Protein AF-A0A091ST34-F1 (afdb_monomer)

Foldseek 3Di:
DDPVVVVLLQVLLQVLCVVVVHDGDDDDPVQVVLLVVVVVVCVVVVDFDDDDPVSCVQEAEDDDDDDDPDPPCPSVVSNVSSVVVSVVVVVDDDHHDYD

Radius of gyration: 13.73 Å; Cα contacts (8 Å, |Δi|>4): 63; chains: 1; bounding box: 26×27×36 Å

Structure (mmCIF, N/CA/C/O backbone):
data_AF-A0A091ST34-F1
#
_entry.id   AF-A0A091ST34-F1
#
loop_
_atom_site.group_PDB
_atom_site.id
_atom_site.type_symbol
_atom_site.label_atom_id
_atom_site.label_alt_id
_atom_site.label_comp_id
_atom_site.label_asym_id
_atom_site.label_entity_id
_atom_site.label_seq_id
_atom_site.pdbx_PDB_ins_code
_atom_site.Cartn_x
_atom_site.Cartn_y
_atom_site.Cartn_z
_atom_site.occupancy
_atom_site.B_iso_or_equiv
_atom_site.auth_seq_id
_atom_site.auth_comp_id
_atom_site.auth_asym_id
_atom_site.auth_atom_id
_atom_site.pdbx_PDB_model_num
ATOM 1 N N . ALA A 1 1 ? -3.988 2.425 -6.951 1.00 61.09 1 ALA A N 1
ATOM 2 C CA . ALA A 1 1 ? -4.605 1.092 -7.009 1.00 61.09 1 ALA A CA 1
ATOM 3 C C . ALA A 1 1 ? -6.077 1.252 -7.347 1.00 61.09 1 ALA A C 1
ATOM 5 O O . ALA A 1 1 ? -6.652 2.283 -6.997 1.00 61.09 1 ALA A O 1
ATOM 6 N N . SER A 1 2 ? -6.691 0.273 -8.015 1.00 79.19 2 SER A N 1
ATOM 7 C CA . SER A 1 2 ? -8.146 0.292 -8.190 1.00 79.19 2 SER A CA 1
ATOM 8 C C . SER A 1 2 ? -8.837 0.178 -6.825 1.00 79.19 2 SER A C 1
ATOM 10 O O . SER A 1 2 ? -8.281 -0.383 -5.876 1.00 79.19 2 SER A O 1
ATOM 12 N N . LYS A 1 3 ? -10.050 0.728 -6.712 1.00 80.06 3 LYS A N 1
ATOM 13 C CA . LYS A 1 3 ? -10.857 0.635 -5.486 1.00 80.06 3 LYS A CA 1
ATOM 14 C C . LYS A 1 3 ? -11.072 -0.828 -5.072 1.00 80.06 3 LYS A C 1
ATOM 16 O O . LYS A 1 3 ? -10.843 -1.164 -3.917 1.00 80.06 3 LYS A O 1
ATOM 21 N N . GLN A 1 4 ? -11.407 -1.676 -6.044 1.00 84.31 4 GLN A N 1
ATOM 22 C CA . GLN A 1 4 ? -11.629 -3.109 -5.857 1.00 84.31 4 GLN A CA 1
ATOM 23 C C . GLN A 1 4 ? -10.401 -3.816 -5.262 1.00 84.31 4 GLN A C 1
ATOM 25 O O . GLN A 1 4 ? -10.515 -4.521 -4.266 1.00 84.31 4 GLN A O 1
ATOM 30 N N . PHE A 1 5 ? -9.209 -3.562 -5.814 1.00 79.50 5 PHE A N 1
ATOM 31 C CA . PHE A 1 5 ? -7.971 -4.167 -5.319 1.00 79.50 5 PHE A CA 1
ATOM 32 C C . PHE A 1 5 ? -7.682 -3.776 -3.863 1.00 79.50 5 PHE A C 1
ATOM 34 O O . PHE A 1 5 ? -7.320 -4.618 -3.045 1.00 79.50 5 PHE A O 1
ATOM 41 N N . ALA A 1 6 ? -7.876 -2.500 -3.513 1.00 82.06 6 ALA A N 1
ATOM 42 C CA . ALA A 1 6 ? -7.661 -2.032 -2.146 1.00 82.06 6 ALA A CA 1
ATOM 43 C C . ALA A 1 6 ? -8.642 -2.678 -1.147 1.00 82.06 6 ALA A C 1
ATOM 45 O O . ALA A 1 6 ? -8.261 -2.987 -0.019 1.00 82.06 6 ALA A O 1
ATOM 46 N N . GLU A 1 7 ? -9.894 -2.892 -1.553 1.00 86.00 7 GLU A N 1
ATOM 47 C CA . GLU A 1 7 ? -10.921 -3.539 -0.728 1.00 86.00 7 GLU A CA 1
ATOM 48 C C . GLU A 1 7 ? -10.635 -5.033 -0.514 1.00 86.00 7 GLU A C 1
ATOM 50 O O . GLU A 1 7 ? -10.756 -5.517 0.612 1.00 86.00 7 GLU A O 1
ATOM 55 N N . GLU A 1 8 ? -10.182 -5.750 -1.545 1.00 81.69 8 GLU A N 1
ATOM 56 C CA . GLU A 1 8 ? -9.782 -7.163 -1.450 1.00 81.69 8 GLU A CA 1
ATOM 57 C C . GLU A 1 8 ? -8.590 -7.361 -0.510 1.00 81.69 8 GLU A C 1
ATOM 59 O O . GLU A 1 8 ? -8.630 -8.210 0.386 1.00 81.69 8 GLU A O 1
ATOM 64 N N . VAL A 1 9 ? -7.559 -6.526 -0.662 1.00 81.00 9 VAL A N 1
ATOM 65 C CA . VAL A 1 9 ? -6.385 -6.524 0.217 1.00 81.00 9 VAL A CA 1
ATOM 66 C C . VAL A 1 9 ? -6.790 -6.221 1.660 1.00 81.00 9 VAL A C 1
ATOM 68 O O . VAL A 1 9 ? -6.357 -6.925 2.575 1.00 81.00 9 VAL A O 1
ATOM 71 N N . LEU A 1 10 ? -7.647 -5.218 1.888 1.00 84.19 10 LEU A N 1
ATOM 72 C CA . LEU A 1 10 ? -8.129 -4.888 3.232 1.00 84.19 10 LEU A CA 1
ATOM 73 C C . LEU A 1 10 ? -8.915 -6.050 3.849 1.00 84.19 10 LEU A C 1
ATOM 75 O O . LEU A 1 10 ? -8.720 -6.369 5.025 1.00 84.19 10 LEU A O 1
ATOM 79 N N . LYS A 1 11 ? -9.805 -6.676 3.072 1.00 85.31 11 LYS A N 1
ATOM 80 C CA . LYS A 1 11 ? -10.626 -7.796 3.537 1.00 85.31 11 LYS A CA 1
ATOM 81 C C . LYS A 1 11 ? -9.747 -8.951 4.008 1.00 85.31 11 LYS A C 1
ATOM 83 O O . LYS A 1 11 ? -9.918 -9.413 5.131 1.00 85.31 11 LYS A O 1
ATOM 88 N N . ALA A 1 12 ? -8.784 -9.369 3.194 1.00 81.12 12 ALA A N 1
ATOM 89 C CA . ALA A 1 12 ? -7.882 -10.465 3.533 1.00 81.12 12 ALA A CA 1
ATOM 90 C C . ALA A 1 12 ? -7.031 -10.169 4.784 1.00 81.12 12 ALA A C 1
ATOM 92 O O . ALA A 1 12 ? -6.909 -11.029 5.658 1.00 81.12 12 ALA A O 1
ATOM 93 N N . HIS A 1 13 ? -6.529 -8.936 4.943 1.00 79.94 13 HIS A N 1
ATOM 94 C CA . HIS A 1 13 ? -5.851 -8.536 6.182 1.00 79.94 13 HIS A CA 1
ATOM 95 C C . HIS A 1 13 ? -6.772 -8.627 7.398 1.00 79.94 13 HIS A C 1
ATOM 97 O O . HIS A 1 13 ? -6.378 -9.151 8.439 1.00 79.94 13 HIS A O 1
ATOM 103 N N . ASN A 1 14 ? -7.998 -8.118 7.285 1.00 86.31 14 ASN A N 1
ATOM 104 C CA . ASN A 1 14 ? -8.948 -8.113 8.392 1.00 86.31 14 ASN A CA 1
ATOM 105 C C . ASN A 1 14 ? -9.432 -9.521 8.757 1.00 86.31 14 ASN A C 1
ATOM 107 O O . ASN A 1 14 ? -9.600 -9.803 9.944 1.00 86.31 14 ASN A O 1
ATOM 111 N N . ASP A 1 15 ? -9.578 -10.417 7.780 1.00 86.25 15 ASP A N 1
ATOM 112 C CA . ASP A 1 15 ? -9.890 -11.829 8.015 1.00 86.25 15 ASP A CA 1
ATOM 113 C C . ASP A 1 15 ? -8.790 -12.503 8.853 1.00 86.25 15 ASP A C 1
ATOM 115 O O . ASP A 1 15 ? -9.090 -13.246 9.788 1.00 86.25 15 ASP A O 1
ATOM 119 N N . TYR A 1 16 ? -7.517 -12.202 8.585 1.00 80.94 16 TYR A N 1
ATOM 120 C CA . TYR A 1 16 ? -6.399 -12.713 9.381 1.00 80.94 16 TYR A CA 1
ATOM 121 C C . TYR A 1 16 ? -6.296 -12.044 10.755 1.00 80.94 16 TYR A C 1
ATOM 123 O O . TYR A 1 16 ? -6.196 -12.725 11.771 1.00 80.94 16 TYR A O 1
ATOM 131 N N . ARG A 1 17 ? -6.407 -10.714 10.828 1.00 86.19 17 ARG A N 1
ATOM 132 C CA . ARG A 1 17 ? -6.397 -9.962 12.097 1.00 86.19 17 ARG A CA 1
ATOM 133 C C . ARG A 1 17 ? -7.483 -10.438 13.059 1.00 86.19 17 ARG A C 1
ATOM 135 O O . ARG A 1 17 ? -7.223 -10.568 14.252 1.00 86.19 17 ARG A O 1
ATOM 142 N N . LYS A 1 18 ? -8.658 -10.795 12.528 1.00 88.31 18 LYS A N 1
ATOM 143 C CA . LYS A 1 18 ? -9.746 -11.418 13.287 1.00 88.31 18 LYS A CA 1
ATOM 144 C C . LYS A 1 18 ? -9.334 -12.763 13.895 1.00 88.31 18 LYS A C 1
ATOM 146 O O . LYS A 1 18 ? -9.642 -12.994 15.059 1.00 88.31 18 LYS A O 1
ATOM 151 N N . LYS A 1 19 ? -8.622 -13.626 13.155 1.00 87.75 19 LYS A N 1
ATOM 152 C CA . LYS A 1 19 ? -8.108 -14.913 13.676 1.00 87.75 19 LYS A CA 1
ATOM 153 C C . LYS A 1 19 ? -7.128 -14.721 14.838 1.00 87.75 19 LYS A C 1
ATOM 155 O O . LYS A 1 19 ? -7.114 -15.536 15.749 1.00 87.75 19 LYS A O 1
ATOM 160 N N . HIS A 1 20 ? -6.356 -13.635 14.818 1.00 85.81 20 HIS A N 1
ATOM 161 C CA . HIS A 1 20 ? -5.387 -13.286 15.863 1.00 85.81 20 HIS A CA 1
ATOM 162 C C . HIS A 1 20 ? -5.952 -12.372 16.966 1.00 85.81 20 HIS A C 1
ATOM 164 O O . HIS A 1 20 ? -5.205 -11.940 17.838 1.00 85.81 20 HIS A O 1
ATOM 170 N N . GLY A 1 21 ? -7.251 -12.053 16.942 1.00 88.75 21 GLY A N 1
ATOM 171 C CA . GLY A 1 21 ? -7.899 -11.252 17.986 1.00 88.75 21 GLY A CA 1
ATOM 172 C C . GLY A 1 21 ? -7.484 -9.776 18.034 1.00 88.75 21 GLY A C 1
ATOM 173 O O . GLY A 1 21 ? -7.687 -9.130 19.058 1.00 88.75 21 GLY A O 1
ATOM 174 N N . VAL A 1 22 ? -6.920 -9.220 16.954 1.00 89.88 22 VAL A N 1
ATOM 175 C CA . VAL A 1 22 ? -6.486 -7.811 16.903 1.00 89.88 22 VAL A CA 1
ATOM 176 C C . VAL A 1 22 ? -7.484 -6.923 16.133 1.00 89.88 22 VAL A C 1
ATOM 178 O O . VAL A 1 22 ? -8.172 -7.413 15.232 1.00 89.88 22 VAL A O 1
ATOM 181 N N . PRO A 1 23 ? -7.579 -5.607 16.431 1.00 90.94 23 PRO A N 1
ATOM 182 C CA . PRO A 1 23 ? -8.577 -4.719 15.820 1.00 90.94 23 PRO A CA 1
ATOM 183 C C . PRO A 1 23 ? -8.471 -4.631 14.289 1.00 90.94 23 PRO A C 1
ATOM 185 O O . PRO A 1 23 ? -7.355 -4.660 13.773 1.00 90.94 23 PRO A O 1
ATOM 188 N N . PRO A 1 24 ? -9.571 -4.459 13.536 1.00 89.56 24 PRO A N 1
ATOM 189 C CA . PRO A 1 24 ? -9.518 -4.351 12.078 1.00 89.56 24 PRO A CA 1
ATOM 190 C C . PRO A 1 24 ? -8.866 -3.040 11.610 1.00 89.56 24 PRO A C 1
ATOM 192 O O . PRO A 1 24 ? -8.957 -2.001 12.264 1.00 89.56 24 PRO A O 1
ATOM 195 N N . LEU A 1 25 ? -8.244 -3.083 10.434 1.00 88.56 25 LEU A N 1
ATOM 196 C CA . LEU A 1 25 ? -7.723 -1.922 9.718 1.00 88.56 25 LEU A CA 1
ATOM 197 C C . LEU A 1 25 ? -8.827 -1.229 8.908 1.00 88.56 25 LEU A C 1
ATOM 199 O O . LEU A 1 25 ? -9.882 -1.804 8.620 1.00 88.56 25 LEU A O 1
ATOM 203 N N . LYS A 1 26 ? -8.548 0.009 8.489 1.00 91.06 26 LYS A N 1
ATOM 204 C CA . LYS A 1 26 ? -9.376 0.808 7.575 1.00 91.06 26 LYS A CA 1
ATOM 205 C C . LYS A 1 26 ? -8.498 1.385 6.468 1.00 91.06 26 LYS A C 1
ATOM 207 O O . LYS A 1 26 ? -7.350 1.741 6.719 1.00 91.06 26 LYS A O 1
ATOM 212 N N . LEU A 1 27 ? -9.049 1.523 5.261 1.00 87.88 27 LEU A N 1
ATOM 213 C CA . LEU A 1 27 ? -8.339 2.181 4.163 1.00 87.88 27 LEU A CA 1
ATOM 214 C C . LEU A 1 27 ? -8.068 3.654 4.487 1.00 87.88 27 LEU A C 1
ATOM 216 O O . LEU A 1 27 ? -8.944 4.372 4.972 1.00 87.88 27 LEU A O 1
ATOM 220 N N . CYS A 1 28 ? -6.874 4.124 4.126 1.00 88.81 28 CYS A N 1
ATOM 221 C CA . CYS A 1 28 ? -6.492 5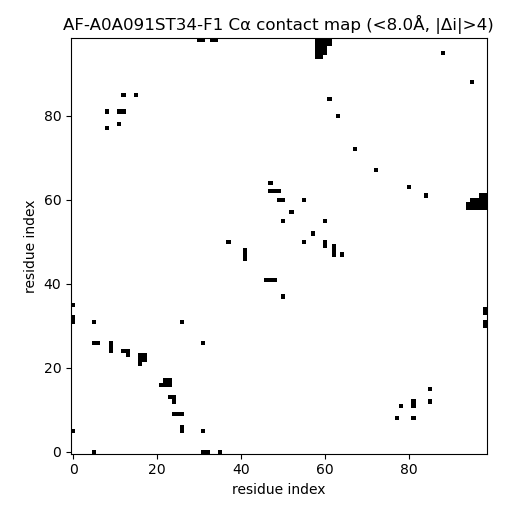.527 4.217 1.00 88.81 28 CYS A CA 1
ATOM 222 C C . CYS A 1 28 ? -6.131 6.055 2.828 1.00 88.81 28 CYS A C 1
ATOM 224 O O . CYS A 1 28 ? -5.146 5.636 2.225 1.00 88.81 28 CYS A O 1
ATOM 226 N N . LYS A 1 29 ? -6.894 7.035 2.328 1.00 87.94 29 LYS A N 1
ATOM 227 C CA . LYS A 1 29 ? -6.688 7.606 0.982 1.00 87.94 29 LYS A CA 1
ATOM 228 C C . LYS A 1 29 ? -5.267 8.147 0.772 1.00 87.94 29 LYS A C 1
ATOM 230 O O . LYS A 1 29 ? -4.737 8.044 -0.331 1.00 87.94 29 LYS A O 1
ATOM 235 N N . LYS A 1 30 ? -4.653 8.719 1.816 1.00 87.12 30 LYS A N 1
ATOM 236 C CA . LYS A 1 30 ? -3.278 9.241 1.765 1.00 87.12 30 LYS A CA 1
ATOM 237 C C . LYS A 1 30 ? -2.254 8.113 1.610 1.00 87.12 30 LYS A C 1
ATOM 239 O O . LYS A 1 30 ? -1.336 8.249 0.807 1.00 87.12 30 LYS A O 1
ATOM 244 N N . LEU A 1 31 ? -2.434 7.008 2.336 1.00 85.31 31 LEU A N 1
ATOM 245 C CA . LEU A 1 31 ? -1.543 5.849 2.254 1.00 85.31 31 LEU A CA 1
ATOM 246 C C . LEU A 1 31 ? -1.689 5.138 0.911 1.00 85.31 31 LEU A C 1
ATOM 248 O O . LEU A 1 31 ? -0.688 4.971 0.229 1.00 85.31 31 LEU A O 1
ATOM 252 N N . ASN A 1 32 ? -2.920 4.883 0.458 1.00 85.88 32 ASN A N 1
ATOM 253 C CA . ASN A 1 32 ? -3.174 4.249 -0.840 1.00 85.88 32 ASN A CA 1
ATOM 254 C C . ASN A 1 32 ? -2.552 5.029 -2.009 1.00 85.88 32 ASN A C 1
ATOM 256 O O . ASN A 1 32 ? -2.057 4.432 -2.963 1.00 85.88 32 ASN A O 1
ATOM 260 N N . ARG A 1 33 ? -2.594 6.369 -1.958 1.00 87.50 33 ARG A N 1
ATOM 261 C CA . ARG A 1 33 ? -1.983 7.218 -2.989 1.00 87.50 33 ARG A CA 1
ATOM 262 C C . ARG A 1 33 ? -0.469 7.053 -3.011 1.00 87.50 33 ARG A C 1
ATOM 264 O O . ARG A 1 33 ? 0.105 6.880 -4.077 1.00 87.50 33 ARG A O 1
ATOM 271 N N . GLY A 1 34 ? 0.162 7.105 -1.844 1.00 87.56 34 GLY A N 1
ATOM 272 C CA . GLY A 1 34 ? 1.608 6.988 -1.764 1.00 87.56 34 GLY A CA 1
ATOM 273 C C . GLY A 1 34 ? 2.128 5.576 -2.031 1.00 87.56 34 GLY A C 1
ATOM 274 O O . GLY A 1 34 ? 3.175 5.441 -2.648 1.00 87.56 34 GLY A O 1
ATOM 275 N N . ALA A 1 35 ? 1.383 4.542 -1.639 1.00 86.19 35 ALA A N 1
ATOM 276 C CA . ALA A 1 35 ? 1.673 3.157 -1.998 1.00 86.19 35 ALA A CA 1
ATOM 277 C C . ALA A 1 35 ? 1.629 2.954 -3.517 1.00 86.19 35 ALA A C 1
ATOM 279 O O . ALA A 1 35 ? 2.535 2.361 -4.091 1.00 86.19 35 ALA A O 1
ATOM 280 N N . GLN A 1 36 ? 0.616 3.522 -4.187 1.00 87.12 36 GLN A N 1
ATOM 281 C CA . GLN A 1 36 ? 0.525 3.482 -5.646 1.00 87.12 36 GLN A CA 1
ATOM 282 C C . GLN A 1 36 ? 1.705 4.196 -6.315 1.00 87.12 36 GLN A C 1
ATOM 284 O O . GLN A 1 36 ? 2.329 3.622 -7.199 1.00 87.12 36 GLN A O 1
ATOM 289 N N . GLN A 1 37 ? 2.017 5.420 -5.880 1.00 90.44 37 GLN A N 1
ATOM 290 C CA . GLN A 1 37 ? 3.132 6.193 -6.431 1.00 90.44 37 GLN A CA 1
ATOM 291 C C . GLN A 1 37 ? 4.461 5.443 -6.274 1.00 90.44 37 GLN A C 1
ATOM 293 O O . GLN A 1 37 ? 5.273 5.416 -7.194 1.00 90.44 37 GLN A O 1
ATOM 298 N N . TYR A 1 38 ? 4.671 4.800 -5.124 1.00 89.69 38 TYR A N 1
ATOM 299 C CA . TYR A 1 38 ? 5.895 4.047 -4.890 1.00 89.69 38 TYR A CA 1
ATOM 300 C C . TYR A 1 38 ? 5.944 2.746 -5.699 1.00 89.69 38 TYR A C 1
ATOM 302 O O . TYR A 1 38 ? 6.972 2.425 -6.284 1.00 89.69 38 TYR A O 1
ATOM 310 N N . ALA A 1 39 ? 4.822 2.034 -5.834 1.00 85.75 39 ALA A N 1
ATOM 311 C CA . ALA A 1 39 ? 4.739 0.863 -6.705 1.00 85.75 39 ALA A CA 1
ATOM 312 C C . ALA A 1 39 ? 5.088 1.198 -8.170 1.00 85.75 39 ALA A C 1
ATOM 314 O O . ALA A 1 39 ? 5.753 0.408 -8.837 1.00 85.75 39 ALA A O 1
ATOM 315 N N . GLU A 1 40 ? 4.690 2.374 -8.661 1.00 87.69 40 GLU A N 1
ATOM 316 C CA . GLU A 1 40 ? 5.047 2.874 -9.999 1.00 87.69 40 GLU A CA 1
ATOM 317 C C . GLU A 1 40 ? 6.552 3.185 -10.128 1.00 87.69 40 GLU A C 1
ATOM 319 O O . GLU A 1 40 ? 7.173 2.860 -11.146 1.00 87.69 40 GLU A O 1
ATOM 324 N N . GLU A 1 41 ? 7.172 3.745 -9.086 1.00 89.94 41 GLU A N 1
ATOM 325 C CA . GLU A 1 41 ? 8.624 3.970 -9.027 1.00 89.94 41 GLU A CA 1
ATOM 326 C C . GLU A 1 41 ? 9.402 2.645 -9.051 1.00 89.94 41 GLU A C 1
ATOM 328 O O . GLU A 1 41 ? 10.345 2.479 -9.832 1.00 89.94 41 GLU A O 1
ATOM 333 N N . LEU A 1 42 ? 8.978 1.661 -8.253 1.00 84.81 42 LEU A N 1
ATOM 334 C CA . LEU A 1 42 ? 9.568 0.320 -8.238 1.00 84.81 42 LEU A CA 1
ATOM 335 C C . LEU A 1 42 ? 9.405 -0.364 -9.603 1.00 84.81 42 LEU A C 1
ATOM 337 O O . LEU A 1 42 ? 10.348 -0.975 -10.109 1.00 84.81 42 LEU A O 1
ATOM 341 N N . ALA A 1 43 ? 8.237 -0.222 -10.241 1.00 83.50 43 ALA A N 1
ATOM 342 C CA . ALA A 1 43 ? 7.974 -0.761 -11.577 1.00 83.50 43 ALA A CA 1
ATOM 343 C C . ALA A 1 43 ? 8.918 -0.179 -12.644 1.00 83.50 43 ALA A C 1
ATOM 345 O O . ALA A 1 43 ? 9.354 -0.896 -13.550 1.00 83.50 43 ALA A O 1
ATOM 346 N N . THR A 1 44 ? 9.260 1.104 -12.509 1.00 89.75 44 THR A N 1
ATOM 347 C CA . THR A 1 44 ? 10.168 1.822 -13.414 1.00 89.75 44 THR A CA 1
ATOM 348 C C . THR A 1 44 ? 11.622 1.429 -13.179 1.00 89.75 44 THR A C 1
ATOM 350 O O . THR A 1 44 ? 12.343 1.113 -14.122 1.00 89.75 44 THR A O 1
ATOM 353 N N . THR A 1 45 ? 12.055 1.416 -11.918 1.00 89.00 45 THR A N 1
ATOM 354 C CA . THR A 1 45 ? 13.453 1.152 -11.546 1.00 89.00 45 THR A CA 1
ATOM 355 C C . THR A 1 45 ? 13.822 -0.326 -11.597 1.00 89.00 45 THR A C 1
ATOM 357 O O . THR A 1 45 ? 15.002 -0.646 -11.699 1.00 89.00 45 THR A O 1
ATOM 360 N N . ARG A 1 46 ? 12.833 -1.231 -11.530 1.00 85.69 46 ARG A N 1
ATOM 361 C CA . ARG A 1 46 ? 13.022 -2.690 -11.417 1.00 85.69 46 ARG A CA 1
ATOM 362 C C . ARG A 1 46 ? 13.839 -3.105 -10.190 1.00 85.69 46 ARG A C 1
ATOM 364 O O . ARG A 1 46 ? 14.388 -4.203 -10.154 1.00 85.69 46 ARG A O 1
ATOM 371 N N . VAL A 1 47 ? 13.891 -2.248 -9.173 1.00 82.06 47 VAL A N 1
ATOM 372 C CA . VAL A 1 47 ? 14.579 -2.510 -7.909 1.00 82.06 47 VAL A CA 1
ATOM 373 C C . VAL A 1 47 ? 13.535 -2.610 -6.813 1.00 82.06 47 VAL A C 1
ATOM 375 O O . VAL A 1 47 ? 12.900 -1.615 -6.486 1.00 82.06 47 VAL A O 1
ATOM 378 N N . LEU A 1 48 ? 13.374 -3.795 -6.224 1.00 82.62 48 LEU A N 1
ATOM 379 C CA . LEU A 1 48 ? 12.505 -3.988 -5.066 1.00 82.62 48 LEU A CA 1
ATOM 380 C C . LEU A 1 48 ? 13.265 -3.596 -3.793 1.00 82.62 48 LEU A C 1
ATOM 382 O O . LEU A 1 48 ? 14.080 -4.367 -3.289 1.00 82.62 48 LEU A O 1
ATOM 386 N N . LYS A 1 49 ? 13.023 -2.386 -3.293 1.00 87.31 49 LYS A N 1
ATOM 387 C CA . LYS A 1 49 ? 13.625 -1.869 -2.059 1.00 87.31 49 LYS A CA 1
ATOM 388 C C . LYS A 1 49 ? 12.604 -1.067 -1.271 1.00 87.31 49 LYS A C 1
ATOM 390 O O . LYS A 1 49 ? 11.696 -0.505 -1.871 1.00 87.31 49 LYS A O 1
ATOM 395 N N . HIS A 1 50 ? 12.794 -0.999 0.043 1.00 86.81 50 HIS A N 1
ATOM 396 C CA . HIS A 1 50 ? 11.973 -0.155 0.901 1.00 86.81 50 HIS A CA 1
ATOM 397 C C . HIS A 1 50 ? 12.149 1.332 0.594 1.00 86.81 50 HIS A C 1
ATOM 399 O O . HIS A 1 50 ? 13.248 1.777 0.232 1.00 86.81 50 HIS A O 1
ATOM 405 N N . SER A 1 51 ? 11.069 2.098 0.768 1.00 86.06 51 SER A N 1
ATOM 406 C CA . SER A 1 51 ? 11.142 3.556 0.712 1.00 86.06 51 SER A CA 1
ATOM 407 C C . SER A 1 51 ? 12.008 4.090 1.851 1.00 86.06 51 SER A C 1
ATOM 409 O O . SER A 1 51 ? 12.183 3.449 2.890 1.00 86.06 51 SER A O 1
ATOM 411 N N . SER A 1 52 ? 12.598 5.272 1.656 1.00 85.44 52 SER A N 1
ATOM 412 C CA . SER A 1 52 ? 13.377 5.904 2.720 1.00 85.44 52 SER A CA 1
ATOM 413 C C . SER A 1 52 ? 12.484 6.208 3.925 1.00 85.44 52 SER A C 1
ATOM 415 O O . SER A 1 52 ? 11.309 6.545 3.774 1.00 85.44 52 SER A O 1
ATOM 417 N N . GLU A 1 53 ? 13.048 6.176 5.134 1.00 76.50 53 GLU A N 1
ATOM 418 C CA . GLU A 1 53 ? 12.310 6.509 6.364 1.00 76.50 53 GLU A CA 1
ATOM 419 C C . GLU A 1 53 ? 11.663 7.903 6.301 1.00 76.50 53 GLU A C 1
ATOM 421 O O . GLU A 1 53 ? 10.537 8.114 6.753 1.00 76.50 53 GLU A O 1
ATOM 426 N N . SER A 1 54 ? 12.340 8.854 5.653 1.00 75.31 54 SER A N 1
ATOM 427 C CA . SER A 1 54 ? 11.813 10.198 5.401 1.00 75.31 54 SER A CA 1
ATOM 428 C C . SER A 1 54 ? 10.565 10.208 4.508 1.00 75.31 54 SER A C 1
ATOM 430 O O . SER A 1 54 ? 9.709 11.077 4.668 1.00 75.31 54 SER A O 1
ATOM 432 N N . ALA A 1 55 ? 10.434 9.246 3.591 1.00 74.69 55 ALA A N 1
ATOM 433 C CA . ALA A 1 55 ? 9.308 9.118 2.669 1.00 74.69 55 ALA A CA 1
ATOM 434 C C . ALA A 1 55 ? 8.163 8.260 3.240 1.00 74.69 55 ALA A C 1
ATOM 436 O O . ALA A 1 55 ? 6.998 8.485 2.889 1.00 74.69 55 ALA A O 1
ATOM 437 N N . ASN A 1 56 ? 8.464 7.313 4.140 1.00 69.31 56 ASN A N 1
ATOM 438 C CA . ASN A 1 56 ? 7.463 6.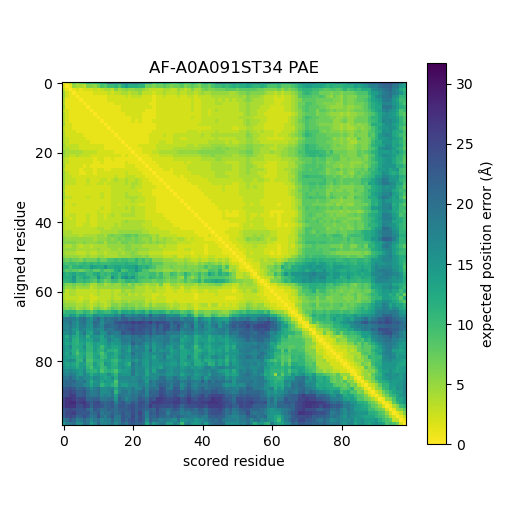432 4.752 1.00 69.31 56 ASN A CA 1
ATOM 439 C C . ASN A 1 56 ? 6.654 7.114 5.871 1.00 69.31 56 ASN A C 1
ATOM 441 O O . ASN A 1 56 ? 5.571 6.646 6.225 1.00 69.31 56 ASN A O 1
ATOM 445 N N . GLY A 1 57 ? 7.137 8.241 6.411 1.00 70.25 57 GLY A N 1
ATOM 446 C CA . GLY A 1 57 ? 6.412 9.051 7.393 1.00 70.25 57 GLY A CA 1
AT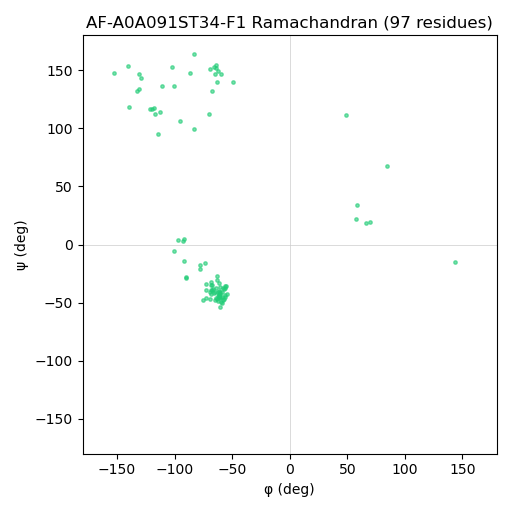OM 447 C C . GLY A 1 57 ? 6.028 8.292 8.668 1.00 70.25 57 GLY A C 1
ATOM 448 O O . GLY A 1 57 ? 4.961 8.563 9.221 1.00 70.25 57 GLY A O 1
ATOM 449 N N . LYS A 1 58 ? 6.865 7.343 9.111 1.00 75.44 58 LYS A N 1
ATOM 450 C CA . LYS A 1 58 ? 6.629 6.405 10.230 1.00 75.44 58 LYS A CA 1
ATOM 451 C C . LYS A 1 58 ? 5.499 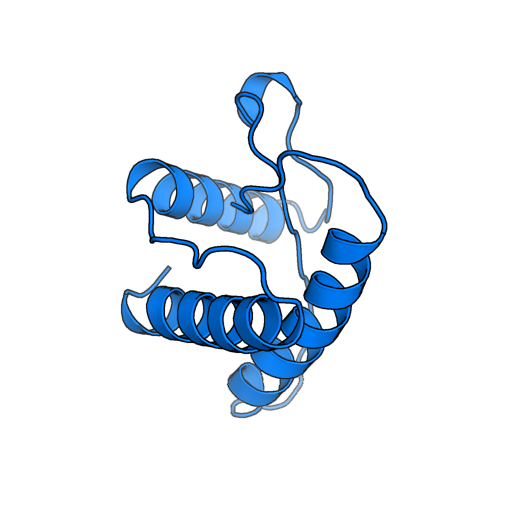5.395 9.998 1.00 75.44 58 LYS A C 1
ATOM 453 O O . LYS A 1 58 ? 4.968 4.833 10.953 1.00 75.44 58 LYS A O 1
ATOM 458 N N . CYS A 1 59 ? 5.099 5.176 8.749 1.00 78.94 59 CYS A N 1
ATOM 459 C CA . CYS A 1 59 ? 4.189 4.089 8.398 1.00 78.94 59 CYS A CA 1
ATOM 460 C C . CYS A 1 59 ? 4.992 2.810 8.142 1.00 78.94 59 CYS A C 1
ATOM 462 O O . CYS A 1 59 ? 6.109 2.871 7.630 1.00 78.94 59 CYS A O 1
ATOM 464 N N . GLY A 1 60 ? 4.399 1.658 8.458 1.00 79.75 60 GLY A N 1
ATOM 465 C CA . GLY A 1 60 ? 4.927 0.377 7.999 1.00 79.75 60 GLY A CA 1
ATOM 466 C C . GLY A 1 60 ? 4.812 0.272 6.477 1.00 79.75 60 GLY A C 1
ATOM 467 O O . GLY A 1 60 ? 3.936 0.880 5.855 1.00 79.75 60 GLY A O 1
ATOM 468 N N . GLU A 1 61 ? 5.693 -0.497 5.852 1.00 82.44 61 GLU A N 1
ATOM 469 C CA . GLU A 1 61 ? 5.67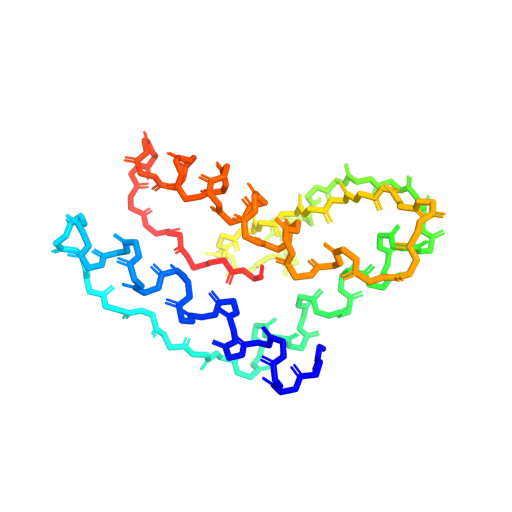1 -0.679 4.405 1.00 82.44 61 GLU A CA 1
ATOM 470 C C . GLU A 1 61 ? 5.794 -2.144 4.041 1.00 82.44 61 GLU A C 1
ATOM 472 O O . GLU A 1 61 ? 6.699 -2.836 4.511 1.00 82.44 61 GLU A O 1
ATOM 477 N N . ASN A 1 62 ? 4.903 -2.568 3.142 1.00 84.38 62 ASN A N 1
ATOM 478 C CA . ASN A 1 62 ? 4.861 -3.922 2.652 1.00 84.38 62 ASN A CA 1
ATOM 479 C C . ASN A 1 62 ? 5.035 -3.965 1.114 1.00 84.38 62 ASN A C 1
ATOM 481 O O . ASN A 1 62 ? 4.198 -3.443 0.387 1.00 84.38 62 ASN A O 1
ATOM 485 N N . LEU A 1 63 ? 6.107 -4.585 0.594 1.00 82.50 63 LEU A N 1
ATOM 486 C CA . LEU A 1 63 ? 6.469 -4.621 -0.833 1.00 82.50 63 LEU A CA 1
ATOM 487 C C . LEU A 1 63 ? 6.461 -6.015 -1.469 1.00 82.50 63 LEU A C 1
ATOM 489 O O . LEU A 1 63 ? 7.348 -6.834 -1.238 1.00 82.50 63 LEU A O 1
ATOM 493 N N . ALA A 1 64 ? 5.530 -6.263 -2.381 1.00 78.56 64 ALA A N 1
ATOM 494 C CA . ALA A 1 64 ? 5.488 -7.507 -3.137 1.00 78.56 64 ALA A CA 1
ATOM 495 C C . ALA A 1 64 ? 5.835 -7.289 -4.611 1.00 78.56 64 ALA A C 1
ATOM 497 O O . ALA A 1 64 ? 5.321 -6.374 -5.250 1.00 78.56 64 ALA A O 1
ATOM 498 N N . TRP A 1 65 ? 6.653 -8.183 -5.163 1.00 76.31 65 TRP A N 1
ATOM 499 C CA . TRP A 1 65 ? 6.890 -8.289 -6.597 1.00 7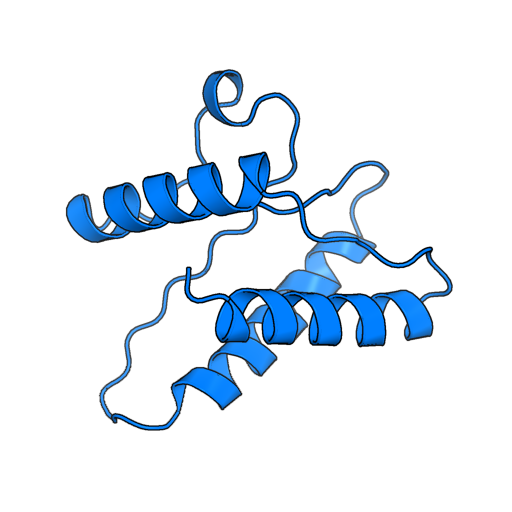6.31 65 TRP A CA 1
ATOM 500 C C . TRP A 1 65 ? 6.695 -9.728 -7.034 1.00 76.31 65 TRP A C 1
ATOM 502 O O . TRP A 1 65 ? 7.074 -10.661 -6.325 1.00 76.31 65 TRP A O 1
ATOM 512 N N . ALA A 1 66 ? 6.147 -9.910 -8.225 1.00 73.19 66 ALA A N 1
ATOM 513 C CA . ALA A 1 66 ? 6.043 -11.219 -8.829 1.00 73.19 66 ALA A CA 1
ATOM 514 C C . ALA A 1 66 ? 6.030 -11.113 -10.353 1.00 73.19 66 ALA A C 1
ATOM 516 O O . ALA A 1 66 ? 5.534 -10.139 -10.921 1.00 73.19 66 ALA A O 1
ATOM 517 N N . SER A 1 67 ? 6.586 -12.126 -11.006 1.00 69.19 67 SER A N 1
ATOM 518 C CA . SER A 1 67 ? 6.473 -12.342 -12.444 1.00 69.19 67 SER A CA 1
ATOM 519 C C . SER A 1 67 ? 5.409 -13.404 -12.705 1.00 69.19 67 SER A C 1
ATOM 521 O O . SER A 1 67 ? 5.356 -14.426 -12.020 1.00 69.19 67 SER A O 1
ATOM 523 N N . TYR A 1 68 ? 4.556 -13.168 -13.700 1.00 63.81 68 TYR A N 1
ATOM 524 C CA . TYR A 1 68 ? 3.548 -14.135 -14.125 1.00 63.81 68 TYR A CA 1
ATOM 525 C C . TYR A 1 68 ? 3.598 -14.305 -15.631 1.00 63.81 68 TYR A C 1
ATOM 527 O O . TYR A 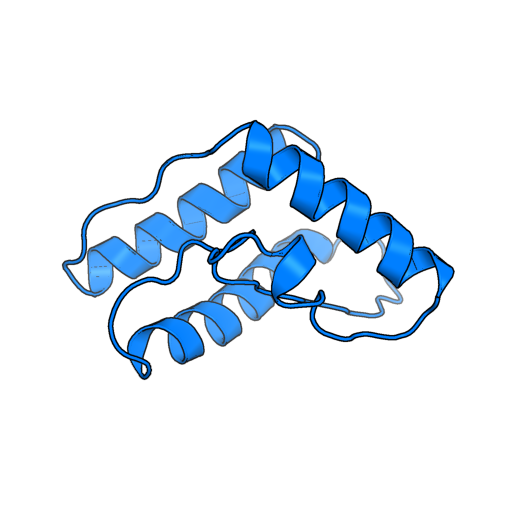1 68 ? 3.611 -13.319 -16.360 1.00 63.81 68 TYR A O 1
ATOM 535 N N . ASP A 1 69 ? 3.566 -15.560 -16.065 1.00 54.38 69 ASP A N 1
ATOM 536 C CA . ASP A 1 69 ? 3.538 -15.946 -17.478 1.00 54.38 69 ASP A CA 1
ATOM 537 C C . ASP A 1 69 ? 2.105 -16.239 -17.976 1.00 54.38 69 ASP A C 1
ATOM 539 O O . ASP A 1 69 ? 1.891 -16.681 -19.098 1.00 54.38 69 ASP A O 1
ATOM 543 N N . GLN A 1 70 ? 1.086 -16.045 -17.124 1.00 52.00 70 GLN A N 1
ATOM 544 C CA . GLN A 1 70 ? -0.309 -16.383 -17.430 1.00 52.00 70 GLN A CA 1
ATOM 545 C C . GLN A 1 70 ? -1.275 -15.295 -16.916 1.00 52.00 70 GLN A C 1
ATOM 547 O O . GLN A 1 70 ? -1.355 -15.070 -15.699 1.00 52.00 70 GLN A O 1
ATOM 552 N N . PRO A 1 71 ? -2.044 -14.632 -17.800 1.00 49.09 71 PRO A N 1
ATOM 553 C CA . PRO A 1 71 ? -3.073 -13.679 -17.396 1.00 49.09 71 PRO A CA 1
ATOM 554 C C . PRO A 1 71 ? -4.242 -14.427 -16.731 1.00 49.09 71 PRO A C 1
ATOM 556 O O . PRO A 1 71 ? -4.937 -15.204 -17.372 1.00 49.09 71 PRO A O 1
ATOM 559 N N . GLY A 1 72 ? -4.445 -14.222 -15.423 1.00 54.81 72 GLY A N 1
ATOM 560 C CA . GLY A 1 72 ? -5.587 -14.792 -14.683 1.00 54.81 72 GLY A CA 1
ATOM 561 C C . GLY A 1 72 ? -5.298 -15.241 -13.248 1.00 54.81 72 GLY A C 1
ATOM 562 O O . GLY A 1 72 ? -6.224 -15.412 -12.462 1.00 54.81 72 GLY A O 1
ATOM 563 N N . LYS A 1 73 ? -4.023 -15.378 -12.859 1.00 57.16 73 LYS A N 1
ATOM 564 C CA . LYS A 1 73 ? -3.632 -15.834 -11.508 1.00 57.16 73 LYS A CA 1
ATOM 565 C C . LYS A 1 73 ? -3.377 -14.724 -10.483 1.00 57.16 73 LYS A C 1
ATOM 567 O O . LYS A 1 73 ? -3.032 -15.035 -9.344 1.00 57.16 73 LYS A O 1
ATOM 572 N N . LEU A 1 74 ? -3.585 -13.454 -10.842 1.00 57.94 74 LEU A N 1
ATOM 573 C CA . LEU A 1 74 ? -3.282 -12.307 -9.975 1.00 57.94 74 LEU A CA 1
ATOM 574 C C . LEU A 1 74 ? -3.957 -12.417 -8.596 1.00 57.94 74 LEU A C 1
ATOM 576 O O . LEU A 1 74 ? -3.300 -12.201 -7.584 1.00 57.94 74 LEU A O 1
ATOM 580 N N . SER A 1 75 ? -5.221 -12.845 -8.540 1.00 56.91 75 SER A N 1
ATOM 581 C CA . SER A 1 75 ? -5.969 -13.033 -7.287 1.00 56.91 75 SER A CA 1
ATOM 582 C C . SER A 1 75 ? -5.336 -14.084 -6.367 1.00 56.91 75 SER A C 1
ATOM 584 O O . SER A 1 75 ? -5.129 -13.828 -5.184 1.00 56.91 75 SER A O 1
ATOM 586 N N . SER A 1 76 ? -4.940 -15.237 -6.916 1.00 58.31 76 SER A N 1
ATOM 587 C CA . SER A 1 76 ? -4.293 -16.315 -6.151 1.00 58.31 76 SER A CA 1
ATOM 588 C C . SER A 1 76 ? -2.942 -15.908 -5.559 1.00 58.31 76 SER A C 1
ATOM 590 O O . SER A 1 76 ? -2.512 -16.446 -4.538 1.00 58.31 76 SER A O 1
ATOM 592 N N . LEU A 1 77 ? -2.265 -14.950 -6.187 1.00 59.56 77 LEU A N 1
ATOM 593 C CA . LEU A 1 77 ? -0.993 -14.438 -5.707 1.00 59.56 77 LEU A CA 1
ATOM 594 C C . LEU A 1 77 ? -1.125 -13.265 -4.767 1.00 59.56 77 LEU A C 1
ATOM 596 O O . LEU A 1 77 ? -0.286 -13.135 -3.882 1.00 59.56 77 LEU A O 1
ATOM 600 N N . VAL A 1 78 ? -2.175 -12.459 -4.902 1.00 62.41 78 VAL A N 1
ATOM 601 C CA . VAL A 1 78 ? -2.564 -11.526 -3.848 1.00 62.41 78 VAL A CA 1
ATOM 602 C C . VAL A 1 78 ? -2.820 -12.321 -2.571 1.00 62.41 78 VAL A C 1
ATOM 604 O O . VAL A 1 78 ? -2.216 -12.001 -1.559 1.00 62.41 78 VAL A O 1
ATOM 607 N N . SER A 1 79 ? -3.568 -13.427 -2.621 1.00 60.16 79 SER A N 1
ATOM 608 C CA . SER A 1 79 ? -3.765 -14.298 -1.452 1.00 60.16 79 SER A CA 1
ATOM 609 C C . SER A 1 79 ? -2.457 -14.876 -0.895 1.00 60.16 79 SER A C 1
ATOM 611 O O . SER A 1 79 ? -2.201 -14.723 0.291 1.00 60.16 79 SER A O 1
ATOM 613 N N . GLN A 1 80 ? -1.582 -15.458 -1.726 1.00 60.22 80 GLN A N 1
ATOM 614 C CA . GLN A 1 80 ? -0.308 -16.036 -1.253 1.00 60.22 80 GLN A CA 1
ATOM 615 C C . GLN A 1 80 ? 0.678 -14.996 -0.717 1.00 60.22 80 GLN A C 1
ATOM 617 O O . GLN A 1 80 ? 1.407 -15.247 0.242 1.00 60.22 80 GLN A O 1
ATOM 622 N N . THR A 1 81 ? 0.735 -13.835 -1.365 1.00 61.84 81 THR A N 1
ATOM 623 C CA . THR A 1 81 ? 1.499 -12.689 -0.884 1.00 61.84 81 THR A CA 1
ATOM 624 C C . THR A 1 81 ? 0.943 -12.295 0.473 1.00 61.84 81 THR A C 1
ATOM 626 O O . THR A 1 81 ? 1.676 -12.312 1.449 1.00 61.84 81 THR A O 1
ATOM 629 N N . LEU A 1 82 ? -0.361 -12.056 0.581 1.00 61.00 82 LEU A N 1
ATOM 630 C CA . LEU A 1 82 ? -0.985 -11.690 1.845 1.00 61.00 82 LEU A CA 1
ATOM 631 C C . LEU A 1 82 ? -0.728 -12.725 2.940 1.00 61.00 82 LEU A C 1
ATOM 633 O O . LEU A 1 82 ? -0.323 -12.322 4.019 1.00 61.00 82 LEU A O 1
ATOM 637 N N . ASP A 1 83 ? -0.819 -14.026 2.669 1.00 58.38 83 ASP A N 1
ATOM 638 C CA . ASP A 1 83 ? -0.477 -15.065 3.649 1.00 58.38 83 ASP A CA 1
ATOM 639 C C . ASP A 1 83 ? 0.979 -14.949 4.139 1.00 58.38 83 ASP A C 1
ATOM 641 O O . ASP A 1 83 ? 1.230 -14.981 5.344 1.00 58.38 83 ASP A O 1
ATOM 645 N N . LYS A 1 84 ? 1.949 -14.734 3.237 1.00 58.44 84 LYS A N 1
ATOM 646 C CA . LYS A 1 84 ? 3.363 -14.515 3.612 1.00 58.44 84 LYS A CA 1
ATOM 647 C C . LYS A 1 84 ? 3.563 -13.221 4.406 1.00 58.44 84 LYS A C 1
ATOM 649 O O . LYS A 1 84 ? 4.315 -13.193 5.379 1.00 58.44 84 LYS A O 1
ATOM 654 N 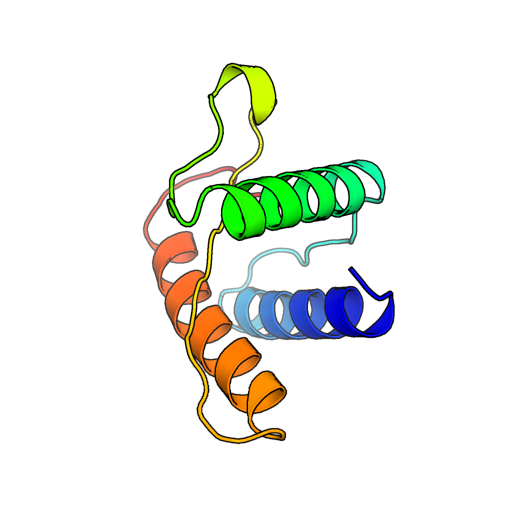N . TRP A 1 85 ? 2.885 -12.155 3.998 1.00 57.84 85 TRP A N 1
ATOM 655 C CA . TRP A 1 85 ? 2.949 -10.832 4.616 1.00 57.84 85 TRP A CA 1
ATOM 656 C C . TRP A 1 85 ? 2.329 -10.815 6.018 1.00 57.84 85 TRP A C 1
ATOM 658 O O . TRP A 1 85 ? 2.877 -10.216 6.942 1.00 57.84 85 TRP A O 1
ATOM 668 N N . LEU A 1 86 ? 1.223 -11.530 6.203 1.00 52.62 86 LEU A N 1
ATOM 669 C CA . LEU A 1 86 ? 0.483 -11.617 7.457 1.00 52.62 86 LEU A CA 1
ATOM 670 C C . LEU A 1 86 ? 1.249 -12.371 8.550 1.00 52.62 86 LEU A C 1
ATOM 672 O O . LEU A 1 86 ? 1.168 -11.980 9.715 1.00 52.62 86 LEU A O 1
ATOM 676 N N . VAL A 1 87 ? 2.058 -13.369 8.181 1.00 47.31 87 VAL A N 1
ATOM 677 C CA . VAL A 1 87 ? 2.974 -14.055 9.111 1.00 47.31 87 VAL A CA 1
ATOM 678 C C . VAL A 1 87 ? 4.074 -13.109 9.607 1.00 47.31 87 VAL A C 1
ATOM 680 O O . VAL A 1 87 ? 4.376 -13.078 10.803 1.00 47.31 87 VAL A O 1
ATOM 683 N N . SER A 1 88 ? 4.638 -12.284 8.718 1.00 43.31 88 SER A N 1
ATOM 684 C CA . SER A 1 88 ? 5.713 -11.348 9.072 1.00 43.31 88 SER A CA 1
ATOM 685 C C . SER A 1 88 ? 5.241 -10.224 10.005 1.00 43.31 88 SER A C 1
ATOM 687 O O . SER A 1 88 ? 5.991 -9.813 10.887 1.00 43.31 88 SER A O 1
ATOM 689 N N . CYS A 1 89 ? 3.997 -9.746 9.866 1.00 43.50 89 CYS A N 1
ATOM 690 C CA . CYS A 1 89 ? 3.443 -8.693 10.728 1.00 43.50 89 CYS A CA 1
ATOM 691 C C . CYS A 1 89 ? 3.094 -9.161 12.156 1.00 43.50 89 CYS A C 1
ATOM 693 O O . CYS A 1 89 ? 2.888 -8.316 13.023 1.00 43.50 89 CYS A O 1
ATOM 695 N N . THR A 1 90 ? 2.995 -10.470 12.421 1.00 44.22 90 THR A N 1
ATOM 696 C CA . THR A 1 90 ? 2.639 -11.006 13.754 1.00 44.22 90 THR A CA 1
ATOM 697 C C . THR A 1 90 ? 3.825 -11.305 14.667 1.00 44.22 90 THR A C 1
ATOM 699 O O . THR A 1 90 ? 3.621 -11.489 15.863 1.00 44.22 90 THR A O 1
ATOM 702 N N . LEU A 1 91 ? 5.050 -11.339 14.136 1.00 37.97 91 LEU A N 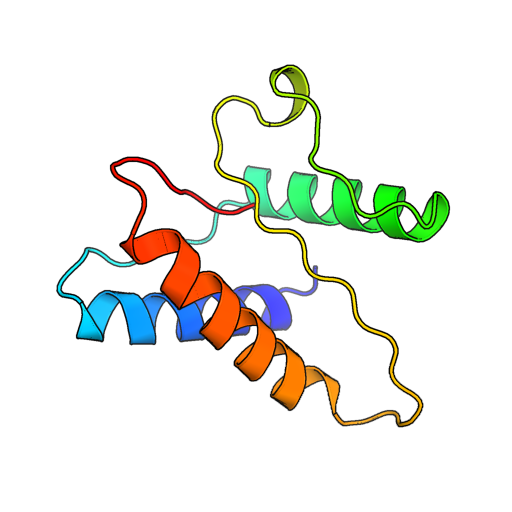1
ATOM 703 C CA . LEU A 1 91 ? 6.262 -11.628 14.917 1.00 37.97 91 LEU A CA 1
ATOM 704 C C . LEU A 1 91 ? 7.066 -10.369 15.292 1.00 37.97 91 LEU A C 1
ATOM 706 O O . LEU A 1 91 ? 8.024 -10.470 16.051 1.00 37.97 91 LEU A O 1
ATOM 710 N N . GLY A 1 92 ? 6.670 -9.189 14.799 1.00 30.27 92 GLY A N 1
ATOM 711 C CA . GLY A 1 92 ? 7.285 -7.898 15.120 1.00 30.27 92 GLY A CA 1
ATOM 712 C C . GLY A 1 92 ? 6.291 -6.960 15.803 1.00 30.27 92 GLY A C 1
ATOM 713 O O . GLY A 1 92 ? 5.269 -6.600 15.227 1.00 30.27 92 GLY A O 1
ATOM 714 N N . SER A 1 93 ? 6.593 -6.594 17.044 1.00 31.95 93 SER A N 1
ATOM 715 C CA . SER A 1 93 ? 5.846 -5.702 17.933 1.00 31.95 93 SER A CA 1
ATOM 716 C C . SER A 1 93 ? 5.433 -4.358 17.313 1.00 31.95 93 SER A C 1
ATOM 718 O O . SER A 1 93 ? 6.234 -3.704 16.658 1.00 31.95 93 SER A O 1
ATOM 720 N N . GLU A 1 94 ? 4.201 -3.955 17.641 1.00 34.25 94 GLU A N 1
ATOM 721 C CA . GLU A 1 94 ? 3.660 -2.589 17.739 1.00 34.25 94 GLU A CA 1
ATOM 722 C C . GLU A 1 94 ? 3.916 -1.617 16.565 1.00 34.25 94 GLU A C 1
ATOM 724 O O . GLU A 1 94 ? 4.992 -1.058 16.410 1.00 34.25 94 GLU A O 1
ATOM 729 N N . HIS A 1 95 ? 2.833 -1.281 15.850 1.00 31.92 95 HIS A N 1
ATOM 730 C CA . HIS A 1 95 ? 2.731 -0.268 14.780 1.00 31.92 95 HIS A CA 1
ATOM 731 C C . HIS A 1 95 ? 3.131 -0.722 13.370 1.00 31.92 95 HIS A C 1
ATOM 733 O O . HIS A 1 95 ? 4.041 -0.186 12.748 1.00 31.92 95 HIS A O 1
ATOM 739 N N . LEU A 1 96 ? 2.336 -1.624 12.789 1.00 34.09 96 LEU A N 1
ATOM 740 C CA . LEU A 1 96 ? 2.360 -1.869 11.346 1.00 34.09 96 LEU A CA 1
ATOM 741 C C . LEU A 1 96 ? 1.030 -1.443 10.720 1.00 34.09 96 LEU A C 1
ATOM 743 O O . LEU A 1 96 ? 0.045 -2.180 10.707 1.00 34.09 96 LEU A O 1
ATOM 747 N N . ILE A 1 97 ? 1.012 -0.211 10.211 1.00 33.62 97 ILE A N 1
ATOM 748 C CA . ILE A 1 97 ? 0.087 0.200 9.155 1.00 33.62 97 ILE A CA 1
ATOM 749 C C . ILE A 1 97 ? 0.858 0.034 7.855 1.00 33.62 97 ILE A C 1
ATOM 751 O O . ILE A 1 97 ? 1.757 0.827 7.604 1.00 33.62 97 ILE A O 1
ATOM 755 N N . ALA A 1 98 ? 0.521 -0.990 7.075 1.00 36.22 98 ALA A N 1
ATOM 756 C CA . ALA A 1 98 ? 1.060 -1.192 5.738 1.00 36.22 98 ALA A CA 1
ATOM 757 C C . ALA A 1 98 ? 0.563 -0.085 4.793 1.00 36.22 98 ALA A C 1
ATOM 759 O O . ALA A 1 98 ? -0.633 0.229 4.767 1.00 36.22 98 ALA A O 1
ATOM 760 N N . ARG A 1 99 ? 1.487 0.505 4.036 1.00 42.19 99 ARG A N 1
ATOM 761 C CA . ARG A 1 99 ? 1.186 1.133 2.747 1.00 42.19 99 ARG A CA 1
ATOM 762 C C . ARG A 1 99 ? 0.938 0.073 1.686 1.00 42.19 99 ARG A C 1
ATOM 764 O O . ARG A 1 99 ? 1.715 -0.903 1.669 1.00 42.19 99 ARG A O 1
#

Solvent-accessible surface area (backbone atoms only — not comparable to full-atom values): 6292 Å² total; per-residue (Å²): 110,58,70,66,60,55,49,53,54,48,50,56,51,33,59,50,30,54,77,72,74,45,83,74,82,76,92,48,76,72,43,49,51,52,36,38,56,48,53,52,51,33,66,71,69,73,52,95,70,83,75,54,70,86,75,44,72,84,46,28,78,62,89,86,85,86,89,77,98,59,97,81,52,64,67,66,45,51,52,53,47,47,56,58,52,55,57,59,63,73,78,53,83,85,78,77,51,68,64

Sequence (99 aa):
ASKQFAEEVLKAHNDYRKKHGVPPLKLCKKLNRGAQQYAEELATTRVLKHSSESANGKCGENLAWASYDQPGKLSSLVSQTLDKWLVSCTLGSEHLIAR

Secondary structure (DSSP, 8-state):
--HHHHHHHHHHHHHHHHHTTPPPP---HHHHHHHHHHHHHHHHH----PPPHHHHTT-B--------SSTT-HHHHHHHHHHHHHHHHHSS-S---B-

InterPro domains:
  IPR001283 Cysteine-rich secretory protein-related [PTHR10334] (7-85)
  IPR014044 CAP domain [PF00188] (10-86)
  IPR035940 CAP superfamily [G3DSA:3.40.33.10] (1-90)
  IPR035940 CAP superfamily [SSF55797] (2-86)

pLDDT: mean 72.51, std 17.66, range [30.27, 91.06]

Nearest PDB structures (foldseek):
  5vhg-assembly1_A  TM=8.561E-01  e=7.221E-06  Homo sapiens

Mean predicted aligned error: 8.97 Å

Organism: Pelecanus crispus (NCBI:txid36300)